Protein AF-A0A852TI95-F1 (afdb_monomer_lite)

Sequence (163 aa):
MEYKWIYQSVNGWYGETVNGDQVKLKLVPKGRKTEHLKDSTGNVVGKRCSKCGKMTLATAEYFRADNRAHAGLQQKCKNCHARWDEVNLVGRSIKGGPVRTQRPKAVRIYNDEGLCTFKVCPCCGEGKEREEYAKHSRNPDGLQTYCKKCQAENAKKEKPEAI

Foldseek 3Di:
DAFPWKDADPVGIWTQHPVRDIFHWDWDDDDVAFTFTAGPVRQTQWTQQPPPRDITGPDCQFFPAQCVHVNRTDNHTPVVVVVQVVCVVVQAHPVRHGNPDPQPQWDFDADPVRAGQWIQQSVPRDIDGQVQFDADCVDPNRTDNHGPVVVVVVVVVPDDDDD

Radius of gyration: 25.23 Å; chains: 1; bounding box: 59×37×61 Å

pLDDT: mean 91.62, std 9.02, range [52.41, 98.38]

Secondary structure (DSSP, 8-state):
--EEEEEEETTEEEEEETTS-EEEEEEE--SSSPPEEE-TT--EEEEE-TTT--EEE-STTTEEE-TTSGGGEEEEEHHHHHHHHHHHHTTB-TTSSBP-PPPPP--EEE-TTS-EEEEE-TTT--EEEGGGS-B-TTSTTSB-SS-HHHHHHHHHHT-----

Organism: NCBI:txid86668

Structure (mmCIF, N/CA/C/O backbone):
data_AF-A0A852TI95-F1
#
_entry.id   AF-A0A852TI95-F1
#
loop_
_atom_site.group_PDB
_atom_site.id
_atom_site.type_symbol
_atom_site.label_atom_id
_atom_site.label_alt_id
_atom_site.label_comp_id
_atom_site.label_asym_id
_atom_site.label_entity_id
_atom_site.label_seq_id
_atom_site.pdbx_PDB_ins_code
_atom_site.Cartn_x
_atom_site.Cartn_y
_atom_site.Cartn_z
_atom_site.occupancy
_atom_site.B_iso_or_equiv
_atom_site.auth_seq_id
_atom_site.auth_comp_id
_atom_site.auth_asym_id
_atom_site.auth_atom_id
_atom_site.pdbx_PDB_model_num
ATOM 1 N N . MET A 1 1 ? 7.1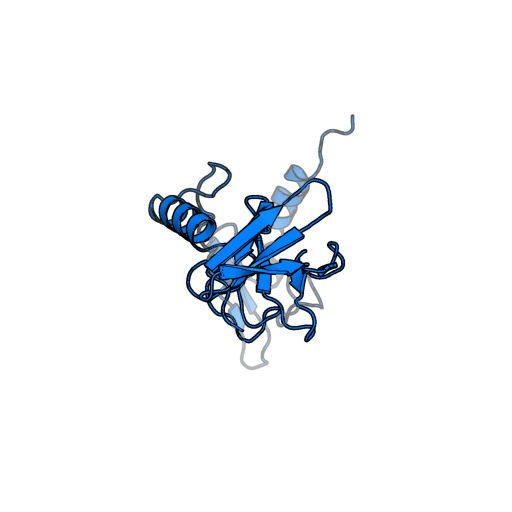00 -5.548 -26.062 1.00 82.06 1 MET A N 1
ATOM 2 C CA . MET A 1 1 ? 8.575 -5.587 -26.071 1.00 82.06 1 MET A CA 1
ATOM 3 C C . MET A 1 1 ? 9.013 -6.050 -24.696 1.00 82.06 1 MET A C 1
ATOM 5 O O . MET A 1 1 ? 8.580 -5.451 -23.718 1.00 82.06 1 MET A O 1
ATOM 9 N N . GLU A 1 2 ? 9.761 -7.147 -24.609 1.00 91.31 2 GLU A N 1
ATOM 10 C CA . GLU A 1 2 ? 10.245 -7.673 -23.328 1.00 91.31 2 GLU A CA 1
ATOM 11 C C . GLU A 1 2 ? 11.673 -7.197 -23.064 1.00 91.31 2 GLU A C 1
ATOM 13 O O . GLU A 1 2 ? 12.506 -7.165 -23.973 1.00 91.31 2 GLU A O 1
ATOM 18 N N . TYR A 1 3 ? 11.939 -6.812 -21.816 1.00 94.19 3 TYR A N 1
ATOM 19 C CA . TYR A 1 3 ? 13.217 -6.259 -21.378 1.00 94.19 3 TYR A CA 1
ATOM 20 C C . TYR A 1 3 ? 13.912 -7.230 -20.433 1.00 94.19 3 TYR A C 1
ATOM 22 O O . TYR A 1 3 ? 13.308 -7.689 -19.464 1.00 94.19 3 TYR A O 1
ATOM 30 N N . LYS A 1 4 ? 15.191 -7.494 -20.696 1.00 94.50 4 LYS A N 1
ATOM 31 C CA . LYS A 1 4 ? 16.035 -8.389 -19.900 1.00 94.50 4 LYS A CA 1
ATOM 32 C C . LYS A 1 4 ? 16.608 -7.685 -18.672 1.00 94.50 4 LYS A C 1
ATOM 34 O O . LYS A 1 4 ? 16.581 -8.222 -17.569 1.00 94.50 4 LYS A O 1
ATOM 39 N N . TRP A 1 5 ? 17.092 -6.457 -18.843 1.00 94.19 5 TRP A N 1
ATOM 40 C CA . TRP A 1 5 ? 17.559 -5.605 -17.751 1.00 94.19 5 TRP A CA 1
ATOM 41 C C . TRP A 1 5 ? 17.454 -4.123 -18.110 1.00 94.19 5 TRP A C 1
ATOM 43 O O . TRP A 1 5 ? 17.350 -3.744 -19.276 1.00 94.19 5 TRP A O 1
ATOM 53 N N . ILE A 1 6 ? 17.489 -3.278 -17.080 1.00 96.44 6 ILE A N 1
ATOM 54 C CA . ILE A 1 6 ? 17.551 -1.820 -17.203 1.00 96.44 6 ILE A CA 1
ATOM 55 C C . ILE A 1 6 ? 18.778 -1.295 -16.472 1.00 96.44 6 ILE A C 1
ATOM 57 O O . ILE A 1 6 ? 19.160 -1.824 -15.427 1.00 96.44 6 ILE A O 1
ATOM 61 N N . TYR A 1 7 ? 19.372 -0.233 -16.999 1.00 96.31 7 TYR A N 1
ATOM 62 C CA . TYR A 1 7 ? 20.570 0.371 -16.435 1.00 96.31 7 TYR A CA 1
ATOM 63 C C . TYR A 1 7 ? 20.590 1.883 -16.661 1.00 96.31 7 TYR A C 1
ATOM 65 O O . TYR A 1 7 ? 19.904 2.427 -17.533 1.00 96.31 7 TYR A O 1
ATOM 73 N N . GLN A 1 8 ? 21.369 2.569 -15.828 1.00 96.75 8 GLN A N 1
ATOM 74 C CA . GLN A 1 8 ? 21.626 3.996 -15.950 1.00 96.75 8 GLN A CA 1
ATOM 75 C C . GLN A 1 8 ? 22.989 4.196 -16.612 1.00 96.75 8 GLN A C 1
ATOM 77 O O . GLN A 1 8 ? 23.975 3.589 -16.207 1.00 96.75 8 GLN A O 1
ATOM 82 N N . SER A 1 9 ? 23.033 5.058 -17.618 1.00 94.94 9 SER A N 1
ATOM 83 C CA . SER A 1 9 ? 24.242 5.530 -18.287 1.00 94.94 9 SER A CA 1
ATOM 84 C C . SER A 1 9 ? 24.379 7.043 -18.078 1.00 94.94 9 SER A C 1
ATOM 86 O O . SER A 1 9 ? 23.460 7.700 -17.580 1.00 94.94 9 SER A O 1
ATOM 88 N N . VAL A 1 10 ? 25.511 7.612 -18.497 1.00 95.00 10 VAL A N 1
ATOM 89 C CA . VAL A 1 10 ? 25.767 9.064 -18.490 1.00 95.00 10 VAL A CA 1
ATOM 90 C C . VAL A 1 10 ? 24.656 9.818 -19.234 1.00 95.00 10 VAL A C 1
ATOM 92 O O . VAL A 1 10 ? 24.210 10.874 -18.801 1.00 95.00 10 VAL A O 1
ATOM 95 N N . ASN A 1 11 ? 24.134 9.214 -20.306 1.00 94.06 11 ASN A N 1
ATOM 96 C CA . ASN A 1 11 ? 23.133 9.815 -21.189 1.00 94.06 11 ASN A CA 1
ATOM 97 C C . ASN A 1 11 ? 21.674 9.470 -20.822 1.00 94.06 11 ASN A C 1
ATOM 99 O O . ASN A 1 11 ? 20.775 9.636 -21.653 1.00 94.06 11 ASN A O 1
ATOM 103 N N . GLY A 1 12 ? 21.425 8.948 -19.615 1.00 94.88 12 GLY A N 1
ATOM 104 C CA . GLY A 1 12 ? 20.085 8.626 -19.115 1.00 94.88 12 GLY A CA 1
ATOM 105 C C . GLY A 1 12 ? 19.839 7.133 -18.888 1.00 94.88 12 GLY A C 1
ATOM 106 O O . GLY A 1 12 ? 20.764 6.366 -18.640 1.00 94.88 12 GLY A O 1
ATOM 107 N N . TRP A 1 13 ? 18.570 6.725 -18.930 1.00 97.56 13 TRP A N 1
ATOM 108 C CA . TRP A 1 13 ? 18.150 5.347 -18.661 1.00 97.56 13 TRP A CA 1
ATOM 109 C C . TRP A 1 13 ? 17.962 4.551 -19.947 1.00 97.56 13 TRP A C 1
ATOM 111 O O . TRP A 1 13 ? 17.410 5.061 -20.922 1.00 97.56 13 TRP A O 1
ATOM 121 N N . TYR A 1 14 ? 18.381 3.290 -19.915 1.00 96.56 14 TYR A N 1
ATOM 122 C CA . TYR A 1 14 ? 18.303 2.364 -21.039 1.00 96.56 14 TYR A CA 1
ATOM 123 C C . TYR A 1 14 ? 17.769 1.011 -20.569 1.00 96.56 14 TYR A C 1
ATOM 125 O O . TYR A 1 14 ? 17.919 0.635 -19.402 1.00 96.56 14 TYR A O 1
ATOM 133 N N . GLY A 1 15 ? 17.115 0.300 -21.480 1.00 95.31 15 GLY A N 1
ATOM 134 C CA . GLY A 1 15 ? 16.718 -1.090 -21.314 1.00 95.31 15 GLY A CA 1
ATOM 135 C C . GLY A 1 15 ? 17.268 -1.920 -22.461 1.00 95.31 15 GLY A C 1
ATOM 136 O O . GLY A 1 15 ? 17.203 -1.486 -23.608 1.00 95.31 15 GLY A O 1
ATOM 137 N N . GLU A 1 16 ? 17.793 -3.099 -22.150 1.00 95.75 16 GLU A N 1
ATOM 138 C CA . GLU A 1 16 ? 18.168 -4.091 -23.158 1.00 95.75 16 GLU A CA 1
ATOM 139 C C . GLU A 1 16 ? 17.006 -5.063 -23.334 1.00 95.75 16 GLU A C 1
ATOM 141 O O . GLU A 1 16 ? 16.478 -5.605 -22.353 1.00 95.75 16 GLU A O 1
ATOM 146 N N . THR A 1 17 ? 16.566 -5.243 -24.573 1.00 95.00 17 THR A N 1
ATOM 147 C CA . THR A 1 17 ? 15.511 -6.204 -24.895 1.00 95.00 17 THR A CA 1
ATOM 148 C C . THR A 1 17 ? 16.050 -7.632 -24.863 1.00 95.00 17 THR A C 1
ATOM 150 O O . THR A 1 17 ? 17.258 -7.860 -24.842 1.00 95.00 17 THR A O 1
ATOM 153 N N . VAL A 1 18 ? 15.160 -8.623 -24.885 1.00 93.25 18 VAL A N 1
ATOM 154 C CA . VAL A 1 18 ? 15.562 -10.039 -24.986 1.00 93.25 18 VAL A CA 1
ATOM 155 C C . VAL A 1 18 ? 16.366 -10.326 -26.267 1.00 93.25 18 VAL A C 1
ATOM 157 O O . VAL A 1 18 ? 17.209 -11.218 -26.265 1.00 93.25 18 VAL A O 1
ATOM 160 N N . ASN A 1 19 ? 16.180 -9.523 -27.319 1.00 94.62 19 ASN A N 1
ATOM 161 C CA . ASN A 1 19 ? 16.905 -9.639 -28.587 1.00 94.62 19 ASN A CA 1
ATOM 162 C C . ASN A 1 19 ? 18.283 -8.946 -28.576 1.00 94.62 19 ASN A C 1
ATOM 164 O O . ASN A 1 19 ? 18.985 -8.981 -29.580 1.00 94.62 19 ASN A O 1
ATOM 168 N N . GLY A 1 20 ? 18.672 -8.305 -27.468 1.00 93.12 20 GLY A N 1
ATOM 169 C CA . GLY A 1 20 ? 19.930 -7.559 -27.349 1.00 93.12 20 GLY A CA 1
ATOM 170 C C . GLY A 1 20 ? 19.852 -6.099 -27.810 1.00 93.12 20 GLY A C 1
ATOM 171 O O . GLY A 1 20 ? 20.819 -5.357 -27.646 1.00 93.12 20 GLY A O 1
ATOM 172 N N . ASP A 1 21 ? 18.707 -5.647 -28.331 1.00 94.62 21 ASP A N 1
ATOM 173 C CA . ASP A 1 21 ? 18.536 -4.247 -28.729 1.00 94.62 21 ASP A CA 1
ATOM 174 C C . ASP A 1 21 ? 18.550 -3.323 -27.508 1.00 94.62 21 ASP A C 1
ATOM 176 O O . ASP A 1 21 ? 17.828 -3.549 -26.530 1.00 94.62 21 ASP A O 1
ATOM 180 N N . GLN A 1 22 ? 19.318 -2.238 -27.591 1.00 96.06 22 GLN A N 1
ATOM 181 C CA . GLN A 1 22 ? 19.346 -1.196 -26.570 1.00 96.06 22 GLN A CA 1
ATOM 182 C C . GLN A 1 22 ? 18.329 -0.104 -26.887 1.00 96.06 22 GLN A C 1
ATOM 184 O O . GLN A 1 22 ? 18.395 0.565 -27.917 1.00 96.06 22 GLN A O 1
ATOM 189 N N . VAL A 1 23 ? 17.405 0.122 -25.957 1.00 96.19 23 VAL A N 1
ATOM 190 C CA . VAL A 1 23 ? 16.326 1.099 -26.112 1.00 96.19 23 VAL A CA 1
ATOM 191 C C . VAL A 1 23 ? 16.443 2.167 -25.035 1.00 96.19 23 VAL A C 1
ATOM 193 O O . VAL A 1 23 ? 16.510 1.873 -23.839 1.00 96.19 23 VAL A O 1
ATOM 196 N N . LYS A 1 24 ? 16.441 3.435 -25.453 1.00 96.94 24 LYS A N 1
ATOM 197 C CA . LYS A 1 24 ? 16.430 4.576 -24.534 1.00 96.94 24 LYS A CA 1
ATOM 198 C C . LYS A 1 24 ? 15.071 4.681 -23.844 1.00 96.94 24 LYS A C 1
ATOM 200 O O . LYS A 1 24 ? 14.032 4.707 -24.500 1.00 96.94 24 LYS A O 1
ATOM 205 N N . LEU A 1 25 ? 15.085 4.782 -22.520 1.00 97.12 25 LEU A N 1
ATOM 206 C CA . LEU A 1 25 ? 13.888 4.854 -21.689 1.00 97.12 25 LEU A CA 1
ATOM 207 C C . LEU A 1 25 ? 13.675 6.267 -21.150 1.00 97.12 25 LEU A C 1
ATOM 209 O O . LEU A 1 25 ? 14.614 6.9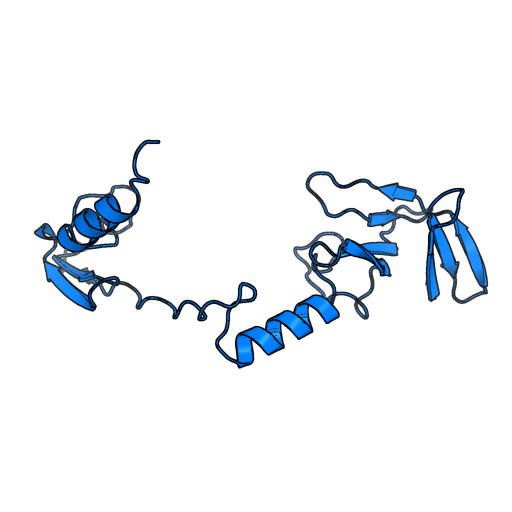68 -20.763 1.00 97.12 25 LEU A O 1
ATOM 213 N N . LYS A 1 26 ? 12.410 6.678 -21.070 1.00 97.19 26 LYS A N 1
ATOM 214 C CA . LYS A 1 26 ? 12.023 7.969 -20.505 1.00 97.19 26 LYS A CA 1
ATOM 215 C C . LYS A 1 26 ? 11.794 7.836 -19.005 1.00 97.19 26 LYS A C 1
ATOM 217 O O . LYS A 1 26 ? 10.857 7.165 -18.573 1.00 97.19 26 LYS A O 1
ATOM 222 N N . LEU A 1 27 ? 12.612 8.521 -18.209 1.00 96.75 27 LEU A N 1
ATOM 223 C CA . LEU A 1 27 ? 12.382 8.660 -16.774 1.00 96.75 27 LEU A CA 1
ATOM 224 C C . LEU A 1 27 ? 11.192 9.589 -16.517 1.00 96.75 27 LEU A C 1
ATOM 226 O O . LEU A 1 27 ? 11.155 10.720 -16.999 1.00 96.75 27 LEU A O 1
ATOM 230 N N . VAL A 1 28 ? 10.235 9.113 -15.727 1.00 95.00 28 VAL A N 1
ATOM 231 C CA . VAL A 1 28 ? 9.126 9.909 -15.208 1.00 95.00 28 VAL A CA 1
ATOM 232 C C . VAL A 1 28 ? 9.401 10.180 -13.728 1.00 95.00 28 VAL A C 1
ATOM 234 O O . VAL A 1 28 ? 9.331 9.236 -12.931 1.00 95.00 28 VAL A O 1
ATOM 237 N N . PRO A 1 29 ? 9.725 11.434 -13.351 1.00 91.56 29 PRO A N 1
ATOM 238 C CA . PRO A 1 29 ? 10.113 11.777 -11.990 1.00 91.56 29 PRO A CA 1
ATOM 239 C C . PRO A 1 29 ? 8.969 11.544 -11.001 1.00 91.56 29 PRO A C 1
ATOM 241 O O . PRO A 1 29 ? 7.786 11.491 -11.357 1.00 91.56 29 PRO A O 1
ATOM 244 N N . LYS A 1 30 ? 9.330 11.407 -9.725 1.00 84.81 30 LYS A N 1
ATOM 245 C CA . LYS A 1 30 ? 8.367 11.199 -8.642 1.00 84.81 30 LYS A CA 1
ATOM 246 C C . LYS A 1 30 ? 7.428 12.406 -8.501 1.00 84.81 30 LYS A C 1
ATOM 248 O O . LYS A 1 30 ? 7.841 13.474 -8.067 1.00 84.81 30 LYS A O 1
ATOM 253 N N . GLY A 1 31 ? 6.151 12.200 -8.813 1.00 85.06 31 GLY A N 1
ATOM 254 C CA . GLY A 1 31 ? 5.056 13.108 -8.453 1.00 85.06 31 GLY A CA 1
ATOM 255 C C . GLY A 1 31 ? 4.227 12.522 -7.307 1.00 85.06 31 GLY A C 1
ATOM 256 O O . GLY A 1 31 ? 4.764 11.979 -6.344 1.00 85.06 31 GLY A O 1
ATOM 257 N N . ARG A 1 32 ? 2.894 12.520 -7.455 1.00 73.19 32 ARG A N 1
ATOM 258 C CA . ARG A 1 32 ? 1.995 11.724 -6.585 1.00 73.19 32 ARG A CA 1
ATOM 259 C C . ARG A 1 32 ? 2.227 10.210 -6.714 1.00 73.19 32 ARG A C 1
ATOM 261 O O . ARG A 1 32 ? 1.867 9.446 -5.826 1.00 73.19 32 ARG A O 1
ATOM 268 N N . LYS A 1 33 ? 2.796 9.776 -7.843 1.00 80.75 33 LYS A N 1
ATOM 269 C CA . LYS A 1 33 ? 3.111 8.378 -8.160 1.00 80.75 33 LYS A CA 1
ATOM 270 C C . LYS A 1 33 ? 4.590 8.082 -7.915 1.00 80.75 33 LYS A C 1
ATOM 272 O O . LYS A 1 33 ? 5.417 8.984 -7.805 1.00 80.75 33 LYS A O 1
ATOM 277 N N . THR A 1 34 ? 4.914 6.796 -7.868 1.00 89.06 34 THR A N 1
ATOM 278 C CA . THR A 1 34 ? 6.293 6.308 -7.810 1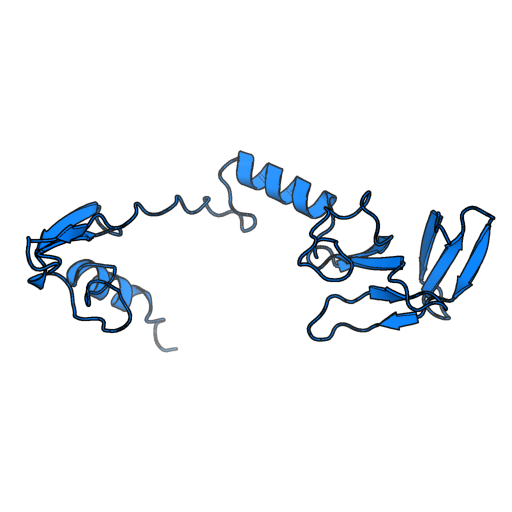.00 89.06 34 THR A CA 1
ATOM 279 C C . THR A 1 34 ? 7.062 6.692 -9.076 1.00 89.06 34 THR A C 1
ATOM 281 O O . THR A 1 34 ? 6.500 6.660 -10.171 1.00 89.06 34 THR A O 1
ATOM 284 N N . GLU A 1 35 ? 8.341 7.036 -8.930 1.00 95.62 35 GLU A N 1
ATOM 285 C CA . GLU A 1 35 ? 9.243 7.239 -10.066 1.00 95.62 35 GLU A CA 1
ATOM 286 C C . GLU A 1 35 ? 9.358 5.956 -10.904 1.00 95.62 35 GLU A C 1
ATOM 288 O O . GLU A 1 35 ? 9.442 4.854 -10.347 1.00 95.62 35 GLU A O 1
ATOM 293 N N . HIS A 1 36 ? 9.321 6.090 -12.228 1.00 97.12 36 HIS A N 1
ATOM 294 C CA . HIS A 1 36 ? 9.269 4.952 -13.144 1.00 97.12 36 HIS A CA 1
ATOM 295 C C . HIS A 1 36 ? 9.868 5.283 -14.514 1.00 97.12 36 HIS A C 1
ATOM 297 O O . HIS A 1 36 ? 10.080 6.446 -14.850 1.00 97.12 36 HIS A O 1
ATOM 303 N N . LEU A 1 37 ? 10.137 4.246 -15.300 1.00 97.12 37 LEU A N 1
ATOM 304 C CA . LEU A 1 37 ? 10.635 4.333 -16.666 1.00 97.12 37 LEU A CA 1
ATOM 305 C C . LEU A 1 37 ? 9.531 3.938 -17.638 1.00 97.12 37 LEU A C 1
ATOM 307 O O . LEU A 1 37 ? 8.825 2.954 -17.402 1.00 97.12 37 LEU A O 1
ATOM 311 N N . LYS A 1 38 ? 9.417 4.688 -18.732 1.00 97.50 38 LYS A N 1
ATOM 312 C CA . LYS A 1 38 ? 8.542 4.364 -19.855 1.00 97.50 38 LYS A CA 1
ATOM 313 C C . LYS A 1 38 ? 9.339 4.087 -21.120 1.00 97.50 38 LYS A C 1
ATOM 315 O O . LYS A 1 38 ? 10.359 4.738 -21.350 1.00 97.50 38 LYS A O 1
ATOM 320 N N . ASP A 1 39 ? 8.861 3.151 -21.926 1.00 96.75 39 ASP A N 1
ATOM 321 C CA . ASP A 1 39 ? 9.364 2.952 -23.284 1.00 96.75 39 ASP A CA 1
ATOM 322 C C . ASP A 1 39 ? 8.772 3.977 -24.271 1.00 96.75 39 ASP A C 1
ATOM 324 O O . ASP A 1 39 ? 8.012 4.876 -23.891 1.00 96.75 39 ASP A O 1
ATOM 328 N N . SER A 1 40 ? 9.132 3.844 -25.549 1.00 95.12 40 SER A N 1
ATOM 329 C CA . SER A 1 40 ? 8.619 4.676 -26.643 1.00 95.12 40 SER A CA 1
ATOM 330 C C . SER A 1 40 ? 7.107 4.546 -26.848 1.00 95.12 40 SER A C 1
ATOM 332 O O . SER A 1 40 ? 6.478 5.484 -27.329 1.00 95.12 40 SER A O 1
ATOM 334 N N . THR A 1 41 ? 6.510 3.425 -26.439 1.00 95.75 41 THR A N 1
ATOM 335 C CA . THR A 1 41 ? 5.061 3.182 -26.509 1.00 95.75 41 THR A CA 1
ATOM 336 C C . THR A 1 41 ? 4.306 3.740 -25.297 1.00 95.75 41 THR A C 1
ATOM 338 O O . THR A 1 41 ? 3.078 3.737 -25.262 1.00 95.75 41 THR A O 1
ATOM 341 N N . GLY A 1 42 ? 5.026 4.254 -24.293 1.00 95.06 42 GLY A N 1
ATOM 342 C CA . GLY A 1 42 ? 4.460 4.798 -23.061 1.00 95.06 42 GLY A CA 1
ATOM 343 C C . GLY A 1 42 ? 4.167 3.754 -21.980 1.00 95.06 42 GLY A C 1
ATOM 344 O O . GLY A 1 42 ? 3.664 4.130 -20.910 1.00 95.06 42 GLY A O 1
ATOM 345 N N . ASN A 1 43 ? 4.513 2.486 -22.219 1.00 96.00 43 ASN A N 1
ATOM 346 C CA . ASN A 1 43 ? 4.369 1.398 -21.258 1.00 96.00 43 ASN A CA 1
ATOM 347 C C . ASN A 1 43 ? 5.401 1.528 -20.139 1.00 96.00 43 ASN A C 1
ATOM 349 O O . ASN A 1 43 ? 6.533 1.954 -20.359 1.00 96.00 43 ASN A O 1
ATOM 353 N N . VAL A 1 44 ? 5.007 1.170 -18.915 1.00 96.75 44 VAL A N 1
ATOM 354 C CA . VAL A 1 44 ? 5.896 1.233 -17.750 1.00 96.75 44 VAL A CA 1
ATOM 355 C C . VAL A 1 44 ? 6.778 -0.010 -17.723 1.00 96.75 44 VAL A C 1
ATOM 357 O O . VAL A 1 44 ? 6.296 -1.099 -17.436 1.00 96.75 44 VAL A O 1
ATOM 360 N N . VAL A 1 45 ? 8.072 0.167 -17.982 1.00 97.62 45 VAL A N 1
ATOM 361 C CA . VAL A 1 45 ? 9.049 -0.934 -18.085 1.00 97.62 45 VAL A CA 1
ATOM 362 C C . VAL A 1 45 ? 9.939 -1.054 -16.855 1.00 97.62 45 VAL A C 1
ATOM 364 O O . VAL A 1 45 ? 10.453 -2.125 -16.546 1.00 97.62 45 VAL A O 1
ATOM 367 N N . GLY A 1 46 ? 10.102 0.041 -16.114 1.00 97.31 46 GLY A N 1
ATOM 368 C CA . GLY A 1 46 ? 10.912 0.097 -14.903 1.00 97.31 46 GLY A CA 1
ATOM 369 C C . GLY A 1 46 ? 10.202 0.875 -13.810 1.00 97.31 46 GLY A C 1
ATOM 370 O O . GLY A 1 46 ? 9.450 1.807 -14.088 1.00 97.31 46 GLY A O 1
ATOM 371 N N . LYS A 1 47 ? 10.427 0.507 -12.553 1.00 97.25 47 LYS A N 1
ATOM 372 C CA . LYS A 1 47 ? 9.818 1.162 -11.393 1.00 97.25 47 LYS A CA 1
ATOM 373 C C . LYS A 1 47 ? 10.823 1.259 -10.256 1.00 97.25 47 LYS A C 1
ATOM 375 O O . LYS A 1 47 ? 11.539 0.302 -9.959 1.00 97.25 47 LYS A O 1
ATOM 380 N N . ARG A 1 48 ? 10.858 2.411 -9.583 1.00 97.50 48 ARG A N 1
ATOM 381 C CA . ARG A 1 48 ? 11.689 2.602 -8.393 1.00 97.50 48 ARG A CA 1
ATOM 382 C C . ARG A 1 48 ? 10.979 2.048 -7.164 1.00 97.50 48 ARG A C 1
ATOM 384 O O . ARG A 1 48 ? 9.861 2.445 -6.864 1.00 97.50 48 ARG A O 1
ATOM 391 N N . CYS A 1 49 ? 11.626 1.180 -6.395 1.00 97.19 49 CYS A N 1
ATOM 392 C CA . CYS A 1 49 ? 11.073 0.725 -5.120 1.00 97.19 49 CYS A CA 1
ATOM 393 C C . CYS A 1 49 ? 10.960 1.894 -4.126 1.00 97.19 49 CYS A C 1
ATOM 395 O O . CYS A 1 49 ? 11.958 2.543 -3.813 1.00 97.19 49 CYS A O 1
ATOM 397 N N . SER A 1 50 ? 9.773 2.120 -3.554 1.00 95.00 50 SER A N 1
ATOM 398 C CA . SER A 1 50 ? 9.549 3.209 -2.588 1.00 95.00 50 SER A CA 1
ATOM 399 C C . SER A 1 50 ? 10.269 3.023 -1.247 1.00 95.00 50 SER A C 1
ATOM 401 O O . SER A 1 50 ? 10.339 3.967 -0.463 1.00 95.00 50 SER A O 1
ATOM 403 N N . LYS A 1 51 ? 10.801 1.821 -0.972 1.00 94.75 51 LYS A N 1
ATOM 404 C CA . LYS A 1 51 ? 11.525 1.513 0.267 1.00 94.75 51 LYS A CA 1
ATOM 405 C C . LYS A 1 51 ? 13.044 1.521 0.104 1.00 94.75 51 LYS A C 1
ATOM 407 O O . LYS A 1 51 ? 13.700 2.225 0.860 1.00 94.75 51 LYS A O 1
ATOM 412 N N . CYS A 1 52 ? 13.600 0.733 -0.817 1.00 95.81 52 CYS A N 1
ATOM 413 C CA . CYS A 1 52 ? 15.055 0.670 -1.013 1.00 95.81 52 CYS A CA 1
ATOM 414 C C . CYS A 1 52 ? 15.579 1.652 -2.065 1.00 95.81 52 CYS A C 1
ATOM 416 O O . CYS A 1 52 ? 16.785 1.765 -2.231 1.00 95.81 52 CYS A O 1
ATOM 418 N N . GLY A 1 53 ? 14.703 2.325 -2.815 1.00 95.12 53 GLY A N 1
ATOM 419 C CA . GLY A 1 53 ? 15.104 3.293 -3.833 1.00 95.12 53 GLY A CA 1
ATOM 420 C C . GLY A 1 53 ? 15.713 2.687 -5.100 1.00 95.12 53 GLY A C 1
ATOM 421 O O . GLY A 1 53 ? 16.003 3.442 -6.021 1.00 95.12 53 GLY A O 1
ATOM 422 N N . LYS A 1 54 ? 15.885 1.362 -5.203 1.00 96.56 54 LYS A N 1
ATOM 423 C CA . LYS A 1 54 ? 16.428 0.711 -6.408 1.00 96.56 54 LYS A CA 1
ATOM 424 C C . LYS A 1 54 ? 15.436 0.793 -7.576 1.00 96.56 54 LYS A C 1
ATOM 426 O O . LYS A 1 54 ? 14.247 0.538 -7.380 1.00 96.56 54 LYS A O 1
ATOM 431 N N . MET A 1 55 ? 15.930 1.130 -8.768 1.00 97.56 55 MET A N 1
ATOM 432 C CA . MET A 1 55 ? 15.186 1.040 -10.030 1.00 97.56 55 MET A CA 1
ATOM 433 C C . MET A 1 55 ? 15.321 -0.384 -10.583 1.00 97.56 55 MET A C 1
ATOM 435 O O . MET A 1 55 ? 16.439 -0.860 -10.767 1.00 97.56 55 MET A O 1
ATOM 439 N N . THR A 1 56 ? 14.204 -1.080 -10.799 1.00 97.06 56 THR A N 1
ATOM 440 C CA . THR A 1 56 ? 14.175 -2.447 -11.358 1.00 97.06 56 THR A CA 1
ATOM 441 C C . THR A 1 56 ? 13.076 -2.576 -12.404 1.00 97.06 56 THR A C 1
ATOM 443 O O . THR A 1 56 ? 12.238 -1.682 -12.530 1.00 97.06 56 THR A O 1
ATOM 446 N N . LEU A 1 57 ? 13.067 -3.684 -13.146 1.00 97.62 57 LEU A N 1
ATOM 447 C CA . LEU A 1 57 ? 12.011 -3.975 -14.112 1.00 97.62 57 LEU A CA 1
ATOM 448 C C . LEU A 1 57 ? 10.633 -3.966 -13.440 1.00 97.62 57 LEU A C 1
ATOM 450 O O . LEU A 1 57 ? 10.456 -4.486 -12.336 1.00 97.62 57 LEU A O 1
ATOM 454 N N . ALA A 1 58 ? 9.655 -3.359 -14.107 1.00 97.25 58 ALA A N 1
ATOM 455 C CA . ALA A 1 58 ? 8.268 -3.294 -13.664 1.00 97.25 58 ALA A CA 1
ATOM 456 C C . ALA A 1 58 ? 7.528 -4.588 -14.039 1.00 97.25 58 ALA A C 1
ATOM 458 O O . ALA A 1 58 ? 6.551 -4.567 -14.778 1.00 97.25 58 ALA A O 1
ATOM 459 N N . THR A 1 59 ? 8.012 -5.723 -13.533 1.00 97.19 59 THR A N 1
ATOM 460 C CA . THR A 1 59 ? 7.433 -7.049 -13.785 1.00 97.19 59 THR A CA 1
ATOM 461 C C . THR A 1 59 ? 6.975 -7.706 -12.486 1.00 97.19 59 THR A C 1
ATOM 463 O O . THR A 1 59 ? 7.385 -7.327 -11.380 1.00 97.19 59 THR A O 1
ATOM 466 N N . ALA A 1 60 ? 6.138 -8.737 -12.626 1.00 96.81 60 ALA A N 1
ATOM 467 C CA . ALA A 1 60 ? 5.683 -9.567 -11.515 1.00 96.81 60 ALA A CA 1
ATOM 468 C C . ALA A 1 60 ? 6.818 -10.370 -10.859 1.00 96.81 60 ALA A C 1
ATOM 470 O O . ALA A 1 60 ? 6.609 -10.944 -9.797 1.00 96.81 60 ALA A O 1
ATOM 471 N N . GLU A 1 61 ? 8.013 -10.419 -11.452 1.00 96.62 61 GLU A N 1
ATOM 472 C CA . GLU A 1 61 ? 9.206 -11.013 -10.850 1.00 96.62 61 GLU A CA 1
ATOM 473 C C . GLU A 1 61 ? 9.733 -10.139 -9.703 1.00 96.62 61 GLU A C 1
ATOM 475 O O . GLU A 1 61 ? 9.906 -10.629 -8.588 1.00 96.62 61 GLU A O 1
ATOM 480 N N . TYR A 1 62 ? 9.877 -8.828 -9.934 1.00 97.81 62 TYR A N 1
ATOM 481 C CA . TYR A 1 62 ? 10.453 -7.880 -8.971 1.00 97.81 62 TYR A CA 1
ATOM 482 C C . TYR A 1 62 ? 9.426 -7.234 -8.042 1.00 97.81 62 TYR A C 1
ATOM 484 O O . TYR A 1 62 ? 9.779 -6.803 -6.939 1.00 97.81 62 TYR A O 1
ATOM 492 N N . PHE A 1 63 ? 8.159 -7.163 -8.450 1.00 98.00 63 PHE A N 1
ATOM 493 C CA . PHE A 1 63 ? 7.074 -6.551 -7.683 1.00 98.00 63 PHE A CA 1
ATOM 494 C C . PHE A 1 63 ? 5.901 -7.525 -7.533 1.00 98.00 63 PHE A C 1
ATOM 496 O O . PHE A 1 63 ? 5.663 -8.366 -8.392 1.00 98.00 63 PHE A O 1
ATOM 503 N N . ARG A 1 64 ? 5.154 -7.433 -6.427 1.00 97.69 64 ARG A N 1
ATOM 504 C CA . ARG A 1 64 ? 3.885 -8.169 -6.282 1.00 97.69 64 ARG A CA 1
ATOM 505 C C . ARG A 1 64 ? 2.803 -7.476 -7.118 1.00 97.69 64 ARG A C 1
ATOM 507 O O . ARG A 1 64 ? 2.789 -6.243 -7.176 1.00 97.69 64 ARG A O 1
ATOM 514 N N . ALA A 1 65 ? 1.904 -8.246 -7.726 1.00 97.62 65 ALA A N 1
ATOM 515 C CA . ALA A 1 65 ? 0.760 -7.702 -8.453 1.00 97.62 65 ALA A CA 1
ATOM 516 C C . ALA A 1 65 ? -0.218 -6.984 -7.504 1.00 97.62 65 ALA A C 1
ATOM 518 O O . ALA A 1 65 ? -0.453 -7.431 -6.381 1.00 97.62 65 ALA A O 1
ATOM 519 N N . ASP A 1 66 ? -0.760 -5.853 -7.949 1.00 97.00 66 ASP A N 1
ATOM 520 C CA . ASP A 1 66 ? -1.841 -5.109 -7.296 1.00 97.00 66 ASP A CA 1
ATOM 521 C C . ASP A 1 66 ? -2.598 -4.306 -8.354 1.00 97.00 66 ASP A C 1
ATOM 523 O O . ASP A 1 66 ? -2.117 -3.277 -8.833 1.00 97.00 66 ASP A O 1
ATOM 527 N N . ASN A 1 67 ? -3.793 -4.773 -8.707 1.00 96.19 67 ASN A N 1
ATOM 528 C CA . ASN A 1 67 ? -4.639 -4.165 -9.732 1.00 96.19 67 ASN A CA 1
ATOM 529 C C . ASN A 1 67 ? -5.106 -2.741 -9.382 1.00 96.19 67 ASN A C 1
ATOM 531 O O . ASN A 1 67 ? -5.500 -1.997 -10.276 1.00 96.19 67 ASN A O 1
ATOM 535 N N . ARG A 1 68 ? -5.029 -2.331 -8.110 1.00 94.31 68 ARG A N 1
ATOM 536 C CA . ARG A 1 68 ? -5.348 -0.961 -7.673 1.00 94.31 68 ARG A CA 1
ATOM 537 C C . ARG A 1 68 ? -4.143 -0.028 -7.758 1.00 94.31 68 ARG A C 1
ATOM 539 O O . ARG A 1 68 ? -4.292 1.189 -7.648 1.00 94.31 68 ARG A O 1
ATOM 546 N N . ALA A 1 69 ? -2.939 -0.575 -7.906 1.00 93.06 69 ALA A N 1
ATOM 547 C CA . ALA A 1 69 ? -1.710 0.195 -7.913 1.00 93.06 69 ALA A CA 1
ATOM 548 C C . ALA A 1 69 ? -1.311 0.641 -9.326 1.00 93.06 69 ALA A C 1
ATOM 550 O O . ALA A 1 69 ? -1.725 0.096 -10.349 1.00 93.06 69 ALA A O 1
ATOM 551 N N . HIS A 1 70 ? -0.449 1.656 -9.390 1.00 90.31 70 HIS A N 1
ATOM 552 C CA . HIS A 1 70 ? 0.069 2.139 -10.664 1.00 90.31 70 HIS A CA 1
ATOM 553 C C . HIS A 1 70 ? 0.858 1.042 -11.397 1.00 90.31 70 HIS A C 1
ATOM 555 O O . HIS A 1 70 ? 1.797 0.476 -10.824 1.00 90.31 70 HIS A O 1
ATOM 561 N N . ALA A 1 71 ? 0.482 0.813 -12.662 1.00 93.44 71 ALA A N 1
ATOM 562 C CA . ALA A 1 71 ? 0.983 -0.255 -13.530 1.00 93.44 71 ALA A CA 1
ATOM 563 C C . ALA A 1 71 ? 0.663 -1.677 -13.030 1.00 93.44 71 ALA A C 1
ATOM 565 O O . ALA A 1 71 ? 1.391 -2.607 -13.345 1.00 93.44 71 ALA A O 1
ATOM 566 N N . GLY A 1 72 ? -0.390 -1.852 -12.219 1.00 96.25 72 GLY A N 1
ATOM 567 C CA . GLY A 1 72 ? -0.809 -3.175 -11.745 1.00 96.25 72 GLY A CA 1
ATOM 568 C C . GLY A 1 72 ? 0.166 -3.829 -10.758 1.00 96.25 72 GLY A C 1
ATOM 569 O O . GLY A 1 72 ? 0.097 -5.034 -10.528 1.00 96.25 72 GLY A O 1
ATOM 570 N N . LEU A 1 73 ? 1.101 -3.059 -10.189 1.00 97.31 73 LEU A N 1
ATOM 571 C CA . LEU A 1 73 ? 2.190 -3.559 -9.349 1.00 97.31 73 LEU A CA 1
ATOM 572 C C . LEU A 1 73 ? 2.325 -2.737 -8.066 1.00 97.31 73 LEU A C 1
ATOM 574 O O . LEU A 1 73 ? 2.211 -1.507 -8.080 1.00 97.31 73 LEU A O 1
ATOM 578 N N . GLN A 1 74 ? 2.681 -3.394 -6.963 1.00 96.69 74 GLN A N 1
ATOM 579 C CA . GLN A 1 74 ? 2.981 -2.754 -5.678 1.00 96.69 74 GLN A CA 1
ATOM 580 C C . GLN A 1 74 ? 4.090 -1.692 -5.786 1.00 96.69 74 GLN A C 1
ATOM 582 O O . GLN A 1 74 ? 4.885 -1.657 -6.729 1.00 96.69 74 GLN A O 1
ATOM 587 N N . GLN A 1 75 ? 4.150 -0.778 -4.813 1.00 95.81 75 GLN A N 1
ATOM 588 C CA . GLN A 1 75 ? 5.173 0.282 -4.788 1.00 95.81 75 GLN A CA 1
ATOM 589 C C . GLN A 1 75 ? 6.543 -0.198 -4.278 1.00 95.81 75 GLN A C 1
ATOM 591 O O . GLN A 1 75 ? 7.562 0.437 -4.554 1.00 95.81 75 GLN A O 1
ATOM 596 N N . LYS A 1 76 ? 6.575 -1.294 -3.513 1.00 96.56 76 LYS A N 1
ATOM 597 C CA . LYS A 1 76 ? 7.795 -1.888 -2.951 1.00 96.56 76 LYS A CA 1
ATOM 598 C C . LYS A 1 76 ? 8.158 -3.154 -3.725 1.00 96.56 76 LYS A C 1
ATOM 600 O O . LYS A 1 76 ? 7.273 -3.903 -4.130 1.00 96.56 76 LYS A O 1
ATOM 605 N N . CYS A 1 77 ? 9.454 -3.407 -3.896 1.00 97.62 77 CYS A N 1
ATOM 606 C CA . CYS A 1 77 ? 9.926 -4.646 -4.511 1.00 97.62 77 CYS A CA 1
ATOM 607 C C . CYS A 1 77 ? 9.716 -5.852 -3.582 1.00 97.62 77 CYS A C 1
ATOM 609 O O . CYS A 1 77 ? 9.606 -5.701 -2.358 1.00 97.62 77 CYS A O 1
ATOM 611 N N . LYS A 1 78 ? 9.707 -7.059 -4.154 1.00 98.12 78 LYS A N 1
ATOM 612 C CA . LYS A 1 78 ? 9.541 -8.317 -3.418 1.00 98.12 78 LYS A CA 1
ATOM 613 C C . LYS A 1 78 ? 10.591 -8.515 -2.332 1.00 98.12 78 LYS A C 1
ATOM 615 O O . LYS A 1 78 ? 10.218 -8.924 -1.244 1.00 98.12 78 LYS A O 1
ATOM 620 N N . ASN A 1 79 ? 11.847 -8.131 -2.559 1.00 97.25 79 ASN A N 1
ATOM 621 C CA . ASN A 1 79 ? 12.898 -8.256 -1.539 1.00 97.25 79 ASN A CA 1
ATOM 622 C C . ASN A 1 79 ? 12.607 -7.381 -0.312 1.00 97.25 79 ASN A C 1
ATOM 624 O O . ASN A 1 79 ? 12.809 -7.795 0.825 1.00 97.25 79 ASN A O 1
ATOM 628 N N . CYS A 1 80 ? 12.086 -6.166 -0.524 1.00 95.94 80 CYS A N 1
ATOM 629 C CA . CYS A 1 80 ? 11.639 -5.323 0.583 1.00 95.94 80 CYS A CA 1
ATOM 630 C C . CYS A 1 80 ? 10.426 -5.915 1.303 1.00 95.94 80 CYS A C 1
ATOM 632 O O . CYS A 1 80 ? 10.325 -5.740 2.512 1.00 95.94 80 CYS A O 1
ATOM 634 N N . HIS A 1 81 ? 9.522 -6.590 0.590 1.00 95.12 81 HIS A N 1
ATOM 635 C CA . HIS A 1 81 ? 8.431 -7.328 1.223 1.00 95.12 81 HIS A CA 1
ATOM 636 C C . HIS A 1 81 ? 8.938 -8.528 2.027 1.00 95.12 81 HIS A C 1
ATOM 638 O O . HIS A 1 81 ? 8.568 -8.637 3.184 1.00 95.12 81 HIS A O 1
ATOM 644 N N . ALA A 1 82 ? 9.840 -9.348 1.484 1.00 94.69 82 ALA A N 1
ATOM 645 C CA . ALA A 1 82 ? 10.419 -10.496 2.183 1.00 94.69 82 ALA A CA 1
ATOM 646 C C . ALA A 1 82 ? 11.068 -10.082 3.512 1.00 94.69 82 ALA A C 1
ATOM 648 O O . ALA A 1 82 ? 10.711 -10.602 4.562 1.00 94.69 82 ALA A O 1
ATOM 649 N N . ARG A 1 83 ? 11.894 -9.026 3.499 1.00 91.00 83 ARG A N 1
ATOM 650 C CA . ARG A 1 83 ? 12.486 -8.473 4.728 1.00 91.00 83 ARG A CA 1
ATOM 651 C C . ARG A 1 83 ? 11.440 -7.971 5.731 1.00 91.00 83 ARG A C 1
ATOM 653 O O . ARG A 1 83 ? 11.661 -8.019 6.935 1.00 91.00 83 ARG A O 1
ATOM 660 N N . TRP A 1 84 ? 10.324 -7.412 5.259 1.00 88.25 84 TRP A N 1
ATOM 661 C CA . TRP A 1 84 ? 9.223 -7.024 6.149 1.00 88.25 84 TRP A CA 1
ATOM 662 C C . TRP A 1 84 ? 8.531 -8.248 6.746 1.00 88.25 84 TRP A C 1
ATOM 664 O O . TRP A 1 84 ? 8.222 -8.236 7.934 1.00 88.25 84 TRP A O 1
ATOM 674 N N . ASP A 1 85 ? 8.295 -9.272 5.932 1.00 88.19 85 ASP A N 1
ATOM 675 C CA . ASP A 1 85 ? 7.624 -10.504 6.333 1.00 88.19 85 ASP A CA 1
ATOM 676 C C . ASP A 1 85 ? 8.464 -11.246 7.395 1.00 88.19 85 ASP A C 1
ATOM 678 O O . ASP A 1 85 ? 7.924 -11.624 8.431 1.00 88.19 85 ASP A O 1
ATOM 682 N N . GLU A 1 86 ? 9.790 -11.323 7.223 1.00 88.31 86 GLU A N 1
ATOM 683 C CA . GLU A 1 86 ? 10.741 -11.856 8.217 1.00 88.31 86 GLU A CA 1
ATOM 684 C C . GLU A 1 86 ? 10.676 -11.108 9.556 1.00 88.31 86 GLU A C 1
ATOM 686 O O . GLU A 1 86 ? 10.610 -11.716 10.624 1.00 88.31 86 GLU A O 1
ATOM 691 N N . VAL A 1 87 ? 10.664 -9.772 9.512 1.00 84.56 87 VAL A N 1
ATOM 692 C CA . VAL A 1 87 ? 10.593 -8.939 10.721 1.00 84.56 87 VAL A CA 1
ATOM 693 C C . VAL A 1 87 ? 9.249 -9.108 11.439 1.00 84.56 87 VAL A C 1
ATOM 695 O O . VAL A 1 87 ? 9.210 -9.197 12.667 1.00 84.56 87 VAL A O 1
ATOM 698 N N . ASN A 1 88 ? 8.151 -9.205 10.688 1.00 81.56 88 ASN A N 1
ATOM 699 C CA . ASN A 1 88 ? 6.827 -9.439 11.259 1.00 81.56 88 ASN A CA 1
ATOM 700 C C . ASN A 1 88 ? 6.713 -10.835 11.889 1.00 81.56 88 ASN A C 1
ATOM 702 O O . ASN A 1 88 ? 6.076 -10.964 12.934 1.00 81.56 88 ASN A O 1
ATOM 706 N N . LEU A 1 89 ? 7.343 -11.855 11.292 1.00 81.44 89 LEU A N 1
ATOM 707 C CA . LEU A 1 89 ? 7.335 -13.227 11.807 1.00 81.44 89 LEU A CA 1
ATOM 708 C C . LEU A 1 89 ? 7.955 -13.316 13.208 1.00 81.44 89 LEU A C 1
ATOM 710 O O . LEU A 1 89 ? 7.454 -14.043 14.059 1.00 81.44 89 LEU A O 1
ATOM 714 N N . VAL A 1 90 ? 8.994 -12.522 13.482 1.00 85.00 90 VAL A N 1
ATOM 715 C CA . VAL A 1 90 ? 9.641 -12.458 14.806 1.00 85.00 90 VAL A CA 1
ATOM 716 C C . VAL A 1 90 ? 8.928 -11.525 15.796 1.00 85.00 90 VAL A C 1
ATOM 718 O O . VAL A 1 90 ? 9.481 -11.194 16.845 1.00 85.00 90 VAL A O 1
ATOM 721 N N . GLY A 1 91 ? 7.725 -11.038 15.470 1.00 81.81 91 GLY A N 1
ATOM 722 C CA . GLY A 1 91 ? 6.948 -10.154 16.344 1.00 81.81 91 GLY A CA 1
ATOM 723 C C . GLY A 1 91 ? 7.578 -8.773 16.551 1.00 81.81 91 GLY A C 1
ATOM 724 O O . GLY A 1 91 ? 7.212 -8.054 17.487 1.00 81.81 91 GLY A O 1
ATOM 725 N N . ARG A 1 92 ? 8.507 -8.362 15.677 1.00 80.25 92 ARG A N 1
ATOM 726 C CA . ARG A 1 92 ? 9.122 -7.030 15.705 1.00 80.25 92 ARG A CA 1
ATOM 727 C C . ARG A 1 92 ? 8.558 -6.153 14.595 1.00 80.25 92 ARG A C 1
ATOM 729 O O . ARG A 1 92 ? 8.164 -6.600 13.529 1.00 80.25 92 ARG A O 1
ATOM 736 N N . SER A 1 93 ? 8.501 -4.858 14.851 1.00 79.81 93 SER A N 1
ATOM 737 C CA . SER A 1 93 ? 8.266 -3.853 13.824 1.00 79.81 93 SER A CA 1
ATOM 738 C C . SER A 1 93 ? 9.561 -3.604 13.050 1.00 79.81 93 SER A C 1
ATOM 740 O O . SER A 1 93 ? 10.657 -3.759 13.587 1.00 79.81 93 SER A O 1
ATOM 742 N N . ILE A 1 94 ? 9.468 -3.097 11.816 1.00 74.25 94 ILE A N 1
ATOM 743 C CA . ILE A 1 94 ? 10.664 -2.693 11.048 1.00 74.25 94 ILE A CA 1
ATOM 744 C C . ILE A 1 94 ? 11.513 -1.615 11.739 1.00 74.25 94 ILE A C 1
ATOM 746 O O . ILE A 1 94 ? 12.677 -1.429 11.400 1.00 74.25 94 ILE A O 1
ATOM 750 N N . LYS A 1 95 ? 10.937 -0.893 12.705 1.00 77.81 95 LYS A N 1
ATOM 751 C CA . LYS A 1 95 ? 11.646 0.102 13.515 1.00 77.81 95 LYS A CA 1
ATOM 752 C C . LYS A 1 95 ? 12.317 -0.507 14.756 1.00 77.81 95 LYS A C 1
ATOM 754 O O . LYS A 1 95 ? 12.799 0.239 15.593 1.00 77.81 95 LYS A O 1
ATOM 759 N N . GLY A 1 96 ? 12.309 -1.832 14.908 1.00 77.00 96 GLY A N 1
ATOM 760 C CA . GLY A 1 96 ? 12.935 -2.545 16.025 1.00 77.00 96 GLY A CA 1
ATOM 761 C C . GLY A 1 96 ? 12.085 -2.647 17.296 1.00 77.00 96 GLY A C 1
ATOM 762 O O . GLY A 1 96 ? 12.386 -3.477 18.144 1.00 77.00 96 GLY A O 1
ATOM 763 N N . GLY A 1 97 ? 11.002 -1.872 17.424 1.00 77.75 97 GLY A N 1
ATOM 764 C CA . GLY A 1 97 ? 10.050 -2.006 18.538 1.00 77.75 97 GLY A CA 1
ATOM 765 C C . GLY A 1 97 ? 9.120 -3.217 18.381 1.00 77.75 97 GLY A C 1
ATOM 766 O O . GLY A 1 97 ? 9.040 -3.756 17.277 1.00 77.75 97 GLY A O 1
ATOM 767 N N . PRO A 1 98 ? 8.378 -3.626 19.423 1.00 77.00 98 PRO A N 1
ATOM 768 C CA . PRO A 1 98 ? 7.404 -4.716 19.327 1.00 77.00 98 PRO A CA 1
ATOM 769 C C . PRO A 1 98 ? 6.325 -4.417 18.274 1.00 77.00 98 PRO A C 1
ATOM 771 O O . PRO A 1 98 ? 5.939 -3.257 18.077 1.00 77.00 98 PRO A O 1
ATOM 774 N N . VAL A 1 99 ? 5.823 -5.452 17.587 1.00 78.25 99 VAL A N 1
ATOM 775 C CA . VAL A 1 99 ? 4.607 -5.309 16.772 1.00 78.25 99 VAL A CA 1
ATOM 776 C C . VAL A 1 99 ? 3.491 -4.835 17.693 1.00 78.25 99 VAL A C 1
ATOM 778 O O . VAL A 1 99 ? 3.255 -5.403 18.757 1.00 78.25 99 VAL A O 1
ATOM 781 N N . ARG A 1 100 ? 2.797 -3.768 17.288 1.00 72.44 100 ARG A N 1
ATOM 782 C CA . ARG A 1 100 ? 1.589 -3.334 17.988 1.00 72.44 100 ARG A CA 1
ATOM 783 C C . ARG A 1 100 ? 0.578 -4.469 17.871 1.00 72.44 100 ARG A C 1
ATOM 785 O O . ARG A 1 100 ? 0.068 -4.705 16.776 1.00 72.44 100 ARG A O 1
ATOM 792 N N . THR A 1 101 ? 0.301 -5.164 18.972 1.00 75.00 101 THR A N 1
ATOM 793 C CA . THR A 1 101 ? -0.847 -6.066 19.038 1.00 75.00 101 THR A CA 1
ATOM 794 C C . THR A 1 101 ? -2.078 -5.262 18.640 1.00 75.00 101 THR A C 1
ATOM 796 O O . THR A 1 101 ? -2.208 -4.082 18.998 1.00 75.00 101 THR A O 1
ATOM 799 N N . GLN A 1 102 ? -2.949 -5.846 17.812 1.00 70.56 102 GLN A N 1
ATOM 800 C CA . GLN A 1 102 ? -4.220 -5.191 17.533 1.00 70.56 102 GLN A CA 1
ATOM 801 C C . GLN A 1 102 ? -4.892 -4.950 18.880 1.00 70.56 102 GLN A C 1
ATOM 803 O O . GLN A 1 102 ? -5.123 -5.892 19.637 1.00 70.56 102 GLN A O 1
ATOM 808 N N . ARG A 1 103 ? -5.146 -3.677 19.205 1.00 72.00 103 ARG A N 1
ATOM 809 C CA . ARG A 1 103 ? -5.915 -3.354 20.403 1.00 72.00 103 ARG A CA 1
ATOM 810 C C . ARG A 1 103 ? -7.263 -4.065 20.273 1.00 72.00 103 ARG A C 1
ATOM 812 O O . ARG A 1 103 ? -7.821 -4.049 19.168 1.00 72.00 103 ARG A O 1
ATOM 819 N N . PRO A 1 104 ? -7.775 -4.687 21.345 1.00 77.44 104 PRO A N 1
ATOM 820 C CA . PRO A 1 104 ? -9.084 -5.318 21.296 1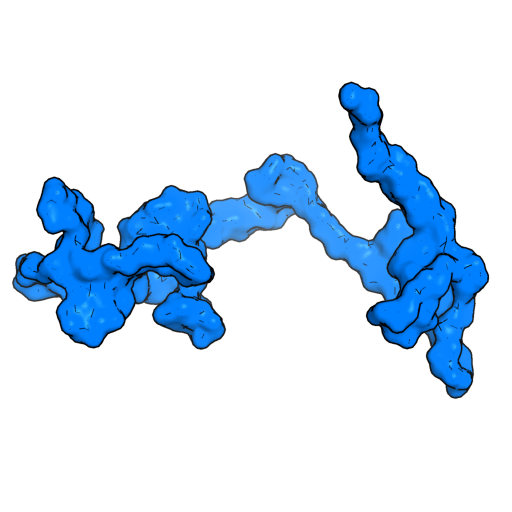.00 77.44 104 PRO A CA 1
ATOM 821 C C . PRO A 1 104 ? -10.101 -4.305 20.768 1.00 77.44 104 PRO A C 1
ATOM 823 O O . PRO A 1 104 ? -10.042 -3.118 21.100 1.00 77.44 104 PRO A O 1
ATOM 826 N N . LYS A 1 105 ? -11.001 -4.742 19.883 1.00 80.69 105 LYS A N 1
ATOM 827 C CA . LYS A 1 105 ? -12.078 -3.864 19.417 1.00 80.69 105 LYS A CA 1
ATOM 828 C C . LYS A 1 105 ? -12.925 -3.477 20.628 1.00 80.69 105 LYS A C 1
ATOM 830 O O . LYS A 1 105 ? -13.227 -4.325 21.460 1.00 80.69 105 LYS A O 1
ATOM 835 N N . ALA A 1 106 ? -13.315 -2.205 20.710 1.00 85.00 106 ALA A N 1
ATOM 836 C CA . ALA A 1 106 ? -14.247 -1.764 21.740 1.00 85.00 106 ALA A CA 1
ATOM 837 C C . ALA A 1 106 ? -15.562 -2.540 21.580 1.00 85.00 106 ALA A C 1
ATOM 839 O O . ALA A 1 106 ? -16.259 -2.373 20.573 1.00 85.00 106 ALA A O 1
ATOM 840 N N . VAL A 1 107 ? -15.865 -3.401 22.549 1.00 93.06 107 VAL A N 1
ATOM 841 C CA . VAL A 1 107 ? -17.160 -4.078 22.652 1.00 93.06 107 VAL A CA 1
ATOM 842 C C . VAL A 1 107 ? -18.192 -3.025 23.037 1.00 93.06 107 VAL A C 1
ATOM 844 O O . VAL A 1 107 ? -17.903 -2.171 23.875 1.00 93.06 107 VAL A O 1
ATOM 847 N N . ARG A 1 108 ? -19.359 -3.049 22.393 1.00 95.44 108 ARG A N 1
ATOM 848 C CA . ARG A 1 108 ? -20.462 -2.111 22.626 1.00 95.44 108 ARG A CA 1
ATOM 849 C C . ARG A 1 108 ? -21.728 -2.903 22.881 1.00 95.44 108 ARG A C 1
ATOM 851 O O . ARG A 1 108 ? -21.988 -3.858 22.153 1.00 95.44 108 ARG A O 1
ATOM 858 N N . ILE A 1 10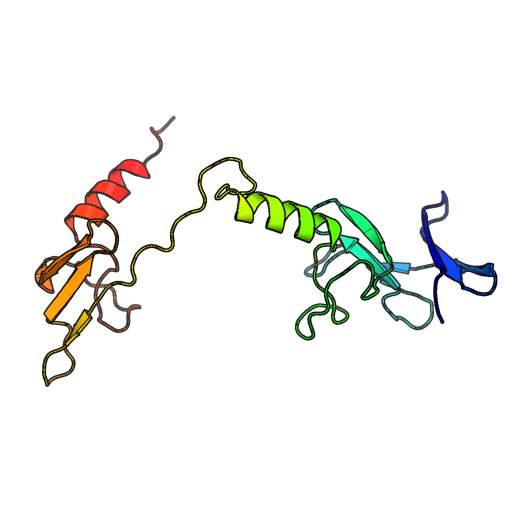9 ? -22.486 -2.486 23.880 1.00 96.50 109 ILE A N 1
ATOM 859 C CA . ILE A 1 109 ? -23.800 -3.033 24.196 1.00 96.50 109 ILE A CA 1
ATOM 860 C C . ILE A 1 109 ? -24.801 -1.901 23.993 1.00 96.50 109 ILE A C 1
ATOM 862 O O . ILE A 1 109 ? -24.614 -0.796 24.511 1.00 96.50 109 ILE A O 1
ATOM 866 N N . TYR A 1 110 ? -25.814 -2.181 23.181 1.00 97.44 110 TYR A N 1
ATOM 867 C CA . TYR A 1 110 ? -26.887 -1.257 22.844 1.00 97.44 110 TYR A CA 1
ATOM 868 C C . TYR A 1 110 ? -28.168 -1.700 23.553 1.00 97.44 110 TYR A C 1
ATOM 870 O O . TYR A 1 110 ? -28.374 -2.900 23.726 1.00 97.44 110 TYR A O 1
ATOM 878 N N . ASN A 1 111 ? -28.997 -0.746 23.972 1.00 97.31 111 ASN A N 1
ATOM 879 C CA . ASN A 1 111 ? -30.363 -1.034 24.410 1.00 97.31 111 ASN A CA 1
ATOM 880 C C . ASN A 1 111 ? -31.300 -1.218 23.196 1.00 97.31 111 ASN A C 1
ATOM 882 O O . ASN A 1 111 ? -30.880 -1.062 22.045 1.00 97.31 111 ASN A O 1
ATOM 886 N N . ASP A 1 112 ? -32.576 -1.492 23.464 1.00 97.44 112 ASP A N 1
ATOM 887 C CA . ASP A 1 112 ? -33.605 -1.697 22.433 1.00 97.44 112 ASP A CA 1
ATOM 888 C C . ASP A 1 112 ? -33.855 -0.452 21.560 1.00 97.44 112 ASP A C 1
ATOM 890 O O . ASP A 1 112 ? -34.312 -0.556 20.425 1.00 97.44 112 ASP A O 1
ATOM 894 N N . GLU A 1 113 ? -33.488 0.733 22.050 1.00 96.94 113 GLU A N 1
ATOM 895 C CA . GLU A 1 113 ? -33.580 2.009 21.328 1.00 96.94 113 GLU A CA 1
ATOM 896 C C . GLU A 1 113 ? -32.339 2.291 20.456 1.00 96.94 113 GLU A C 1
ATOM 898 O O . GLU A 1 113 ? -32.232 3.347 19.829 1.00 96.94 113 GLU A O 1
ATOM 903 N N . GLY A 1 114 ? -31.360 1.379 20.426 1.00 95.50 114 GLY A N 1
ATOM 904 C CA . GLY A 1 114 ? -30.109 1.556 19.687 1.00 95.50 114 GLY A CA 1
ATOM 905 C C . GLY A 1 114 ? -29.110 2.508 20.360 1.00 95.50 114 GLY A C 1
ATOM 906 O O . GLY A 1 114 ? -28.138 2.937 19.730 1.00 95.50 114 GLY A O 1
ATOM 907 N N . LEU A 1 115 ? -29.296 2.831 21.642 1.00 96.44 115 LEU A N 1
ATOM 908 C CA . LEU A 1 115 ? -28.374 3.638 22.437 1.00 96.44 115 LEU A CA 1
ATOM 909 C C . LEU A 1 115 ? -27.280 2.760 23.053 1.00 96.44 115 LEU A C 1
ATOM 911 O O . LEU A 1 115 ? -27.559 1.807 23.773 1.00 96.44 115 LEU A O 1
ATOM 915 N N . CYS A 1 116 ? -26.012 3.111 22.824 1.00 96.62 116 CYS A N 1
ATOM 916 C CA . CYS A 1 116 ? -24.882 2.440 23.474 1.00 96.62 116 CYS A CA 1
ATOM 917 C C . CYS A 1 116 ? -24.856 2.797 24.969 1.00 96.62 116 CYS A C 1
ATOM 919 O O . CYS A 1 116 ? -24.479 3.926 25.309 1.00 96.62 116 CYS A O 1
ATOM 921 N N . THR A 1 117 ? -25.232 1.848 25.829 1.00 97.69 117 THR A N 1
ATOM 922 C CA . THR A 1 117 ? -25.281 1.991 27.296 1.00 97.69 117 THR A CA 1
ATOM 923 C C . THR A 1 117 ? -23.990 1.532 27.965 1.00 97.69 117 THR A C 1
ATOM 925 O O . THR A 1 117 ? -23.598 2.087 28.986 1.00 97.69 117 THR A O 1
ATOM 928 N N . PHE A 1 118 ? -23.279 0.576 27.361 1.00 97.56 118 PHE A N 1
ATOM 929 C CA . PHE A 1 118 ? -22.041 0.031 27.911 1.00 97.56 118 PHE A CA 1
ATOM 930 C C . PHE A 1 118 ? -20.985 -0.185 26.828 1.00 97.56 118 PHE A C 1
ATOM 932 O O . PHE A 1 118 ? -21.287 -0.600 25.704 1.00 97.56 118 PHE A O 1
ATOM 939 N N . LYS A 1 119 ? -19.722 0.094 27.159 1.00 96.44 119 LYS A N 1
ATOM 940 C CA . LYS A 1 119 ? -18.594 -0.021 26.232 1.00 96.44 119 LYS A CA 1
ATOM 941 C C . LYS A 1 119 ? -17.327 -0.475 26.941 1.00 96.44 119 LYS A C 1
ATOM 943 O O . LYS A 1 119 ? -16.984 0.037 28.005 1.00 96.44 119 LYS A O 1
ATOM 948 N N . VAL A 1 120 ? -16.589 -1.390 26.318 1.00 96.19 120 VAL A N 1
ATOM 949 C CA . VAL A 1 120 ? -15.270 -1.833 26.790 1.00 96.19 120 VAL A CA 1
ATOM 950 C C . VAL A 1 120 ? -14.184 -0.923 26.233 1.00 96.19 120 VAL A C 1
ATOM 952 O O . VAL A 1 120 ? -14.039 -0.775 25.016 1.00 96.19 120 VAL A O 1
ATOM 955 N N . CYS A 1 121 ? -13.407 -0.312 27.127 1.00 95.38 121 CYS A N 1
ATOM 956 C CA . CYS A 1 121 ? -12.327 0.591 26.764 1.00 95.38 121 CYS A CA 1
ATOM 957 C C . CYS A 1 121 ? -11.148 -0.220 26.200 1.00 95.38 121 CYS A C 1
ATOM 959 O O . CYS A 1 121 ? -10.525 -0.980 26.938 1.00 95.38 121 CYS A O 1
ATOM 961 N N . PRO A 1 122 ? -10.731 -0.016 24.940 1.00 92.25 122 PRO A N 1
ATOM 962 C CA . PRO A 1 122 ? -9.642 -0.785 24.336 1.00 92.25 122 PRO A CA 1
ATOM 963 C C . PRO A 1 122 ? -8.248 -0.404 24.869 1.00 92.25 122 PRO A C 1
ATOM 965 O O . PRO A 1 122 ? -7.247 -0.965 24.429 1.00 92.25 122 PRO A O 1
ATOM 968 N N . CYS A 1 123 ? -8.167 0.585 25.769 1.00 91.50 123 CYS A N 1
ATOM 969 C CA . CYS A 1 123 ? -6.932 0.996 26.435 1.00 91.50 123 CYS A CA 1
ATOM 970 C C . CYS A 1 123 ? -6.721 0.263 27.768 1.00 91.50 123 CYS A C 1
ATOM 972 O O . CYS A 1 123 ? -5.628 -0.246 27.987 1.00 91.50 123 CYS A O 1
ATOM 974 N N . CYS A 1 124 ? -7.736 0.212 28.642 1.00 93.56 124 CYS A N 1
ATOM 975 C CA . CYS A 1 124 ? -7.640 -0.453 29.951 1.00 93.56 124 CYS A CA 1
ATOM 976 C C . CYS A 1 124 ? -8.309 -1.835 30.009 1.00 93.56 124 CYS A C 1
ATOM 978 O O . CYS A 1 124 ? -8.093 -2.559 30.968 1.00 93.56 124 CYS A O 1
ATOM 980 N N . GLY A 1 125 ? -9.118 -2.208 29.015 1.00 92.31 125 GLY A N 1
ATOM 981 C CA . GLY A 1 125 ? -9.847 -3.481 28.979 1.00 92.31 125 GLY A CA 1
ATOM 982 C C . GLY A 1 125 ? -11.121 -3.520 29.830 1.00 92.31 125 GLY A C 1
ATOM 983 O O . GLY A 1 125 ? -11.873 -4.483 29.737 1.00 92.31 125 GLY A O 1
ATOM 984 N N . GLU A 1 126 ? -11.403 -2.481 30.620 1.00 95.38 126 GLU A N 1
ATOM 985 C CA . GLU A 1 126 ? -12.589 -2.412 31.481 1.00 95.38 126 GLU A CA 1
ATOM 986 C C . GLU A 1 126 ? -13.847 -2.032 30.689 1.00 95.38 126 GLU A C 1
ATOM 988 O O . GLU A 1 126 ? -13.831 -1.105 29.867 1.00 95.38 126 GLU A O 1
ATOM 993 N N . GLY A 1 127 ? -14.951 -2.716 30.981 1.00 96.38 127 GLY A N 1
ATOM 994 C CA . GLY A 1 127 ? -16.290 -2.320 30.564 1.00 96.38 127 GLY A CA 1
ATOM 995 C C . GLY A 1 127 ? -16.839 -1.195 31.439 1.00 96.38 127 GLY A C 1
ATOM 996 O O . GLY A 1 127 ? -16.735 -1.267 32.661 1.00 96.38 127 GLY A O 1
ATOM 997 N N . LYS A 1 128 ? -17.375 -0.142 30.818 1.00 97.94 128 LYS A N 1
ATOM 998 C CA . LYS A 1 128 ? -17.890 1.045 31.511 1.00 97.94 128 LYS A CA 1
ATOM 999 C C . LYS A 1 128 ? -19.192 1.532 30.901 1.00 97.94 128 LYS A C 1
ATOM 1001 O O . LYS A 1 128 ? -19.436 1.324 29.709 1.00 97.94 128 LYS A O 1
ATOM 1006 N N . GLU A 1 129 ? -19.975 2.225 31.713 1.00 98.19 129 GLU A N 1
ATOM 1007 C CA . GLU A 1 129 ? -21.210 2.880 31.294 1.00 98.19 129 GLU A CA 1
ATOM 1008 C C . GLU A 1 129 ? -20.943 4.047 30.336 1.00 98.19 129 GLU A C 1
ATOM 1010 O O . GLU A 1 129 ? -19.822 4.552 30.214 1.00 98.19 129 GLU A O 1
ATOM 1015 N N . ARG A 1 130 ? -21.984 4.469 29.623 1.00 98.00 130 ARG A N 1
ATOM 1016 C CA . ARG A 1 130 ? -21.959 5.545 28.626 1.00 98.00 130 ARG A CA 1
ATOM 1017 C C . ARG A 1 130 ? -21.355 6.843 29.169 1.00 98.00 130 ARG A C 1
ATOM 1019 O O . ARG A 1 130 ? -20.607 7.519 28.461 1.00 98.00 130 ARG A O 1
ATOM 1026 N N . GLU A 1 131 ? -21.663 7.173 30.413 1.00 97.88 131 GLU A N 1
ATOM 1027 C CA . GLU A 1 131 ? -21.295 8.394 31.126 1.00 97.88 131 GLU A CA 1
ATOM 1028 C C . GLU A 1 131 ? -19.785 8.467 31.373 1.00 97.88 131 GLU A C 1
ATOM 1030 O O . GLU A 1 131 ? -19.216 9.559 31.441 1.00 97.88 131 GLU A O 1
ATOM 1035 N N . GLU A 1 132 ? -19.106 7.320 31.416 1.00 98.38 132 GLU A N 1
ATOM 1036 C CA . GLU A 1 132 ? -17.651 7.207 31.563 1.00 98.38 132 GLU A CA 1
ATOM 1037 C C . GLU A 1 132 ? -16.890 7.523 30.266 1.00 98.38 132 GLU A C 1
ATOM 1039 O O . GLU A 1 132 ? -15.653 7.528 30.233 1.00 98.38 132 GLU A O 1
ATOM 1044 N N . TYR A 1 133 ? -17.609 7.834 29.186 1.00 98.06 133 TYR A N 1
ATOM 1045 C CA . TYR A 1 133 ? -17.058 8.261 27.907 1.00 98.06 133 TYR A CA 1
ATOM 1046 C C . TYR A 1 133 ? -17.467 9.703 27.601 1.00 98.06 133 TYR A C 1
ATOM 1048 O O . TYR A 1 133 ? -18.580 10.147 27.875 1.00 98.06 133 TYR A O 1
ATOM 1056 N N . ALA A 1 134 ? -16.552 10.479 27.019 1.00 97.88 134 ALA A N 1
ATOM 1057 C CA . ALA A 1 134 ? -16.905 11.792 26.487 1.00 97.88 134 ALA A CA 1
ATOM 1058 C C . ALA A 1 134 ? -17.660 11.648 25.154 1.00 97.88 134 ALA A C 1
ATOM 1060 O O . ALA A 1 134 ? -17.485 10.665 24.431 1.00 97.88 134 ALA A O 1
ATOM 1061 N N . LYS A 1 135 ? -18.486 12.639 24.805 1.00 97.69 135 LYS A N 1
ATOM 1062 C CA . LYS A 1 135 ? -19.233 12.652 23.538 1.00 97.69 135 LYS A CA 1
ATOM 1063 C C . LYS A 1 135 ? -18.284 12.851 22.347 1.00 97.69 135 LYS A C 1
ATOM 1065 O O . LYS A 1 135 ? -17.326 13.620 22.430 1.00 97.69 135 LYS A O 1
ATOM 1070 N N . HIS A 1 136 ? -18.553 12.172 21.233 1.00 97.38 136 HIS A N 1
ATOM 1071 C CA . HIS A 1 136 ? -17.828 12.338 19.972 1.00 97.38 136 HIS A CA 1
ATOM 1072 C C . HIS A 1 136 ? -18.739 12.066 18.768 1.00 97.38 136 HIS A C 1
ATOM 1074 O O . HIS A 1 136 ? -19.012 10.917 18.426 1.00 97.38 136 HIS A O 1
ATOM 1080 N N . SER A 1 137 ? -19.178 13.131 18.095 1.00 96.44 137 SER A N 1
ATOM 1081 C CA . SER A 1 137 ? -20.219 13.079 17.055 1.00 96.44 137 SER A CA 1
ATOM 1082 C C . SER A 1 137 ? -19.834 12.317 15.786 1.00 96.44 137 SER A C 1
ATOM 1084 O O . SER A 1 137 ? -20.713 11.887 15.051 1.00 96.44 137 SER A O 1
ATOM 1086 N N . ARG A 1 138 ? -18.537 12.124 15.514 1.00 95.50 138 ARG A N 1
ATOM 1087 C CA . ARG A 1 138 ? -18.084 11.367 14.331 1.00 95.50 138 ARG A CA 1
ATOM 1088 C C . ARG A 1 138 ? -18.100 9.850 14.535 1.00 95.50 138 ARG A C 1
ATOM 1090 O O . ARG A 1 138 ? -17.850 9.120 13.582 1.00 95.50 138 ARG A O 1
ATOM 1097 N N . ASN A 1 139 ? -18.320 9.376 15.764 1.00 94.56 139 ASN A N 1
ATOM 1098 C CA . ASN A 1 139 ? -18.376 7.945 16.045 1.00 94.56 139 ASN A CA 1
ATOM 1099 C C . ASN A 1 139 ? -19.825 7.445 15.958 1.00 94.56 139 ASN A C 1
ATOM 1101 O O . ASN A 1 139 ? -20.719 8.159 16.410 1.00 94.56 139 ASN A O 1
ATOM 1105 N N . PRO A 1 140 ? -20.068 6.217 15.459 1.00 91.62 140 PRO A N 1
ATOM 1106 C CA . PRO A 1 140 ? -21.427 5.682 15.314 1.00 91.62 140 PRO A CA 1
ATOM 1107 C C . PRO A 1 140 ? -22.243 5.633 16.615 1.00 91.62 140 PRO A C 1
ATOM 1109 O O . PRO A 1 140 ? -23.457 5.748 16.581 1.00 91.62 140 PRO A O 1
ATOM 1112 N N . ASP A 1 141 ? -21.584 5.467 17.767 1.00 94.56 141 ASP A N 1
ATOM 1113 C CA . ASP A 1 141 ? -22.206 5.422 19.100 1.00 94.56 141 ASP A CA 1
ATOM 1114 C C . ASP A 1 141 ? -22.313 6.804 19.778 1.00 94.56 141 ASP A C 1
ATOM 1116 O O . ASP A 1 141 ? -22.851 6.923 20.885 1.00 94.56 141 ASP A O 1
ATOM 1120 N N . GLY A 1 142 ? -21.775 7.849 19.138 1.00 96.69 142 GLY A N 1
ATOM 1121 C CA . GLY A 1 142 ? -21.680 9.199 19.685 1.00 96.69 142 GLY A CA 1
ATOM 1122 C C . GLY A 1 142 ? -20.698 9.343 20.854 1.00 96.69 142 GLY A C 1
ATOM 1123 O O . GLY A 1 142 ? -20.726 10.373 21.530 1.00 96.69 142 GLY A O 1
ATOM 1124 N N . LEU A 1 143 ? -19.837 8.351 21.119 1.00 97.75 143 LEU A N 1
ATOM 1125 C CA . LEU A 1 143 ? -18.927 8.315 22.273 1.00 97.75 143 LEU A CA 1
ATOM 1126 C C . LEU A 1 143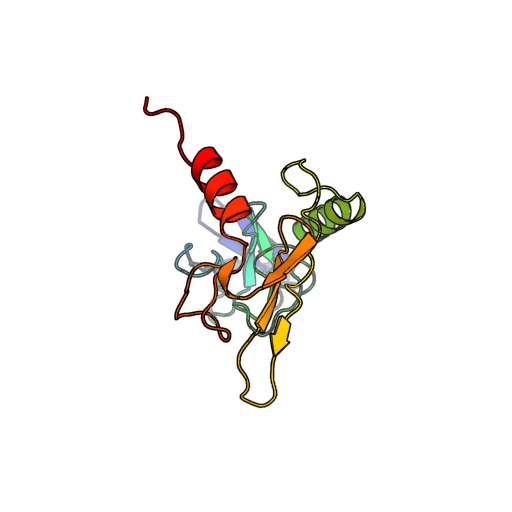 ? -17.463 8.202 21.841 1.00 97.75 143 LEU A C 1
ATOM 1128 O O . LEU A 1 143 ? -17.137 7.574 20.836 1.00 97.75 143 LEU A O 1
ATOM 1132 N N . GLN A 1 144 ? -16.543 8.749 22.635 1.00 97.19 144 GLN A N 1
ATOM 1133 C CA . GLN A 1 144 ? -15.101 8.579 22.443 1.00 97.19 144 GLN A CA 1
ATOM 1134 C C . GLN A 1 144 ? -14.681 7.103 22.456 1.00 97.19 144 GLN A C 1
ATOM 1136 O O . GLN A 1 144 ? -15.352 6.233 23.014 1.00 97.19 144 GLN A O 1
ATOM 1141 N N . THR A 1 145 ? -13.543 6.804 21.827 1.00 95.19 145 THR A N 1
ATOM 1142 C CA . THR A 1 145 ? -13.007 5.433 21.761 1.00 95.19 145 THR A CA 1
ATOM 1143 C C . THR A 1 145 ? -12.492 4.946 23.115 1.00 95.19 145 THR A C 1
ATOM 1145 O O . THR A 1 145 ? -12.655 3.770 23.431 1.00 95.19 145 THR A O 1
ATOM 1148 N N . TYR A 1 146 ? -11.888 5.832 23.909 1.00 95.69 146 TYR A N 1
ATOM 1149 C CA . TYR A 1 146 ? -11.355 5.530 25.239 1.00 95.69 146 TYR A CA 1
ATOM 1150 C C . TYR A 1 146 ? -12.232 6.157 26.321 1.00 95.69 146 TYR A C 1
ATOM 1152 O O . TYR A 1 146 ? -12.852 7.195 26.083 1.00 95.69 146 TYR A O 1
ATOM 1160 N N . CYS A 1 147 ? -12.256 5.550 27.509 1.00 97.19 147 CYS A N 1
ATOM 1161 C CA . CYS A 1 147 ? -12.923 6.148 28.662 1.00 97.19 147 CYS A CA 1
ATOM 1162 C C . CYS A 1 147 ? -12.241 7.464 29.066 1.00 97.19 147 CYS A C 1
ATOM 1164 O O . CYS A 1 147 ? -11.057 7.676 28.776 1.00 97.19 147 CYS A O 1
ATOM 1166 N N . LYS A 1 148 ? -12.973 8.331 29.773 1.00 98.19 148 LYS A N 1
ATOM 1167 C CA . LYS A 1 148 ? -12.499 9.647 30.233 1.00 98.19 148 LYS A CA 1
ATOM 1168 C C . LYS A 1 148 ? -11.157 9.558 30.967 1.00 98.19 148 LYS A C 1
ATOM 1170 O O . LYS A 1 148 ? -10.257 10.349 30.689 1.00 98.19 148 LYS A O 1
ATOM 1175 N N . LYS A 1 149 ? -10.985 8.549 31.832 1.00 97.62 149 LYS A N 1
ATOM 1176 C CA . LYS A 1 149 ? -9.731 8.296 32.564 1.00 97.62 149 LYS A CA 1
ATOM 1177 C C . LYS A 1 149 ? -8.545 8.054 31.621 1.00 97.62 149 LYS A C 1
ATOM 1179 O O . LYS A 1 149 ? -7.570 8.800 31.661 1.00 97.62 149 LYS A O 1
ATOM 1184 N N . CYS A 1 150 ? -8.645 7.069 30.725 1.00 96.06 150 CYS A N 1
ATOM 1185 C CA . CYS A 1 150 ? -7.574 6.770 29.768 1.00 96.06 150 CYS A CA 1
ATOM 1186 C C . CYS A 1 150 ? -7.324 7.928 28.790 1.00 96.06 150 CYS A C 1
ATOM 1188 O O . CYS A 1 150 ? -6.197 8.129 28.341 1.00 96.06 150 CYS A O 1
ATOM 1190 N N . GLN A 1 151 ? -8.361 8.698 28.444 1.00 95.50 151 GLN A N 1
ATOM 1191 C CA . GLN A 1 151 ? -8.213 9.893 27.618 1.00 95.50 151 GLN A CA 1
ATOM 1192 C C . GLN A 1 151 ? -7.376 10.965 28.334 1.00 95.50 151 GLN A C 1
ATOM 1194 O O . GLN A 1 151 ? -6.446 11.504 27.736 1.00 95.50 151 GLN A O 1
ATOM 1199 N N . ALA A 1 152 ? -7.649 11.221 29.616 1.00 95.12 152 ALA A N 1
ATOM 1200 C CA . ALA A 1 152 ? -6.886 12.167 30.428 1.00 95.12 152 ALA A CA 1
ATOM 1201 C C . ALA A 1 152 ? -5.423 11.729 30.619 1.00 95.12 152 ALA A C 1
ATOM 1203 O O . ALA A 1 152 ? -4.513 12.550 30.517 1.00 95.12 152 ALA A O 1
ATOM 1204 N N . GLU A 1 153 ? -5.177 10.438 30.853 1.00 94.00 153 GLU A N 1
ATOM 1205 C CA . GLU A 1 153 ? -3.821 9.882 30.966 1.00 94.00 153 GLU A CA 1
ATOM 1206 C C . GLU A 1 153 ? -3.021 10.026 29.665 1.00 94.00 153 GLU A C 1
ATOM 1208 O O . GLU A 1 153 ? -1.849 10.400 29.698 1.00 94.00 153 GLU A O 1
ATOM 1213 N N . ASN A 1 154 ? -3.644 9.769 28.510 1.00 88.81 154 ASN A N 1
ATOM 1214 C CA . ASN A 1 154 ? -2.978 9.921 27.216 1.00 88.81 154 ASN A CA 1
ATOM 1215 C C . ASN A 1 154 ? -2.684 11.389 26.886 1.00 88.81 154 ASN A C 1
ATOM 1217 O O . ASN A 1 154 ? -1.590 11.686 26.417 1.00 88.81 154 ASN A O 1
ATOM 1221 N N . ALA A 1 155 ? -3.596 12.313 27.202 1.00 89.31 155 ALA A N 1
ATOM 1222 C CA . ALA A 1 155 ? -3.378 13.744 26.980 1.00 89.31 155 ALA A CA 1
ATOM 1223 C C . ALA A 1 155 ? -2.165 14.296 27.758 1.00 89.31 155 ALA A C 1
ATOM 1225 O O . ALA A 1 155 ? -1.516 15.235 27.302 1.00 89.31 155 ALA A O 1
ATOM 1226 N N . LYS A 1 156 ? -1.825 13.704 28.913 1.00 86.75 156 LYS A N 1
ATOM 1227 C CA . LYS A 1 156 ? -0.617 14.063 29.679 1.00 86.75 156 LYS A CA 1
ATOM 1228 C C . LYS A 1 156 ? 0.676 13.605 28.997 1.00 86.75 156 LYS A C 1
ATOM 1230 O O . LYS A 1 156 ? 1.681 14.290 29.114 1.00 86.75 156 LYS A O 1
ATOM 1235 N N . LYS A 1 157 ? 0.652 12.474 28.281 1.00 78.88 157 LYS A N 1
ATOM 1236 C CA . LYS A 1 157 ? 1.829 11.915 27.585 1.00 78.88 157 LYS A CA 1
ATOM 1237 C C . LYS A 1 157 ? 2.191 12.674 26.308 1.00 78.88 157 LYS A C 1
ATOM 1239 O O . LYS A 1 157 ? 3.327 12.594 25.862 1.00 78.88 157 LYS A O 1
ATOM 1244 N N . GLU A 1 158 ? 1.228 13.364 25.703 1.00 69.31 158 GLU A N 1
ATOM 1245 C CA . GLU A 1 158 ? 1.404 14.055 24.418 1.00 69.31 158 GLU A CA 1
ATOM 1246 C C . GLU A 1 158 ? 1.858 15.512 24.547 1.00 69.31 158 GLU A C 1
ATOM 1248 O O . GLU A 1 158 ? 2.042 16.169 23.526 1.00 69.31 158 GLU A O 1
ATOM 1253 N N . LYS A 1 159 ? 2.066 16.028 25.764 1.00 58.94 159 LYS A N 1
ATOM 1254 C CA . LYS A 1 159 ? 2.730 17.319 25.952 1.00 58.94 159 LYS A CA 1
ATOM 1255 C C . LYS A 1 159 ? 4.242 17.081 25.985 1.00 58.94 159 LYS A C 1
ATOM 1257 O O . LYS A 1 159 ? 4.731 16.676 27.039 1.00 58.94 159 LYS A O 1
ATOM 1262 N N . PRO A 1 160 ? 4.993 17.286 24.883 1.00 59.16 160 PRO A N 1
ATOM 1263 C CA . PRO A 1 160 ? 6.427 17.487 25.031 1.00 59.16 160 PRO A CA 1
ATOM 1264 C C . PRO A 1 160 ? 6.623 18.640 26.020 1.00 59.16 160 PRO A C 1
ATOM 1266 O O . PRO A 1 160 ? 5.869 19.618 25.973 1.00 59.16 160 PRO A O 1
ATOM 1269 N N . GLU A 1 161 ? 7.575 18.498 26.943 1.00 60.25 161 GLU A N 1
ATOM 1270 C CA . GLU A 1 161 ? 8.030 19.627 27.753 1.00 60.25 161 GLU A CA 1
ATOM 1271 C C . GLU A 1 161 ? 8.309 20.783 26.790 1.00 60.25 161 GLU A C 1
ATOM 1273 O O . GLU A 1 161 ? 9.000 20.602 25.785 1.00 60.25 161 GLU A O 1
ATOM 1278 N N . ALA A 1 162 ? 7.652 21.920 27.020 1.00 64.06 162 ALA A N 1
ATOM 1279 C CA . ALA A 1 162 ? 7.885 23.108 26.220 1.00 64.06 162 ALA A CA 1
ATOM 1280 C C . ALA A 1 162 ? 9.365 23.472 26.391 1.00 64.06 162 ALA A C 1
ATOM 1282 O O . ALA A 1 162 ? 9.778 23.807 27.500 1.00 64.06 162 ALA A O 1
ATOM 1283 N N . ILE A 1 163 ? 10.141 23.304 25.317 1.00 52.41 163 ILE A N 1
ATOM 1284 C CA . ILE A 1 163 ? 11.515 23.803 25.205 1.00 52.41 163 ILE A CA 1
ATOM 1285 C C . ILE A 1 163 ? 11.448 25.320 25.064 1.00 52.41 163 ILE A C 1
ATOM 1287 O O . ILE A 1 163 ? 10.620 25.778 24.239 1.00 52.41 163 ILE A O 1
#